Protein AF-D0N2N5-F1 (afdb_monomer)

Structure (mmCIF, N/CA/C/O backbone):
data_AF-D0N2N5-F1
#
_entry.id   AF-D0N2N5-F1
#
loop_
_atom_site.group_PDB
_atom_site.id
_atom_site.type_symbol
_atom_site.label_atom_id
_atom_site.label_alt_id
_atom_site.label_comp_id
_atom_site.label_asym_id
_atom_site.label_entity_id
_atom_site.label_se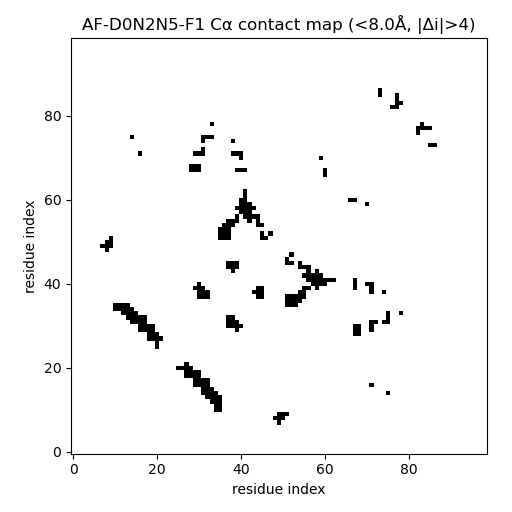q_id
_atom_site.pdbx_PDB_ins_code
_atom_site.Cartn_x
_atom_site.Cartn_y
_atom_site.Cartn_z
_atom_site.occupancy
_atom_site.B_iso_or_equiv
_atom_site.auth_seq_id
_atom_site.auth_comp_id
_atom_site.auth_asym_id
_atom_site.auth_atom_id
_atom_site.pdbx_PDB_model_num
ATOM 1 N N . MET A 1 1 ? 5.624 -21.007 -4.505 1.00 43.50 1 MET A N 1
ATOM 2 C CA . MET A 1 1 ? 4.453 -20.125 -4.300 1.00 43.50 1 MET A CA 1
ATOM 3 C C . MET A 1 1 ? 3.980 -19.645 -5.660 1.00 43.50 1 MET A C 1
ATOM 5 O O . MET A 1 1 ? 4.765 -19.019 -6.356 1.00 43.50 1 MET A O 1
ATOM 9 N N . SER A 1 2 ? 2.750 -19.956 -6.067 1.00 46.22 2 SER A N 1
ATOM 10 C CA . SER A 1 2 ? 2.139 -19.327 -7.243 1.00 46.22 2 SER A CA 1
ATOM 11 C C . SER A 1 2 ? 1.672 -17.920 -6.866 1.00 46.22 2 SER A C 1
ATOM 13 O O . SER A 1 2 ? 0.916 -17.756 -5.908 1.00 46.22 2 SER A O 1
ATOM 15 N N . LEU A 1 3 ? 2.129 -16.899 -7.591 1.00 59.94 3 LEU A N 1
ATOM 16 C CA . LEU A 1 3 ? 1.597 -15.543 -7.460 1.00 59.94 3 LEU A CA 1
ATOM 17 C C . LEU A 1 3 ? 0.142 -15.538 -7.948 1.00 59.94 3 LEU A C 1
ATOM 19 O O . LEU A 1 3 ? -0.132 -15.859 -9.103 1.00 59.94 3 LEU A O 1
ATOM 23 N N . ASN A 1 4 ? -0.796 -15.185 -7.069 1.00 70.50 4 ASN A N 1
ATOM 24 C CA . ASN A 1 4 ? -2.202 -15.050 -7.438 1.00 70.50 4 ASN A CA 1
ATOM 25 C C . ASN A 1 4 ? -2.400 -13.746 -8.219 1.00 70.50 4 ASN A C 1
ATOM 27 O O . ASN A 1 4 ? -2.382 -12.657 -7.645 1.00 70.50 4 ASN A O 1
ATOM 31 N N . ILE A 1 5 ? -2.589 -13.854 -9.534 1.00 74.81 5 ILE A N 1
ATOM 32 C CA . ILE A 1 5 ? -2.870 -12.707 -10.403 1.00 74.81 5 ILE A CA 1
ATOM 33 C C . ILE A 1 5 ? -4.287 -12.195 -10.117 1.00 74.81 5 ILE A C 1
ATOM 35 O O . ILE A 1 5 ? -5.252 -12.961 -10.099 1.00 74.81 5 ILE A O 1
ATOM 39 N N . ILE A 1 6 ? -4.427 -10.882 -9.930 1.00 72.19 6 ILE A N 1
ATOM 40 C CA . ILE A 1 6 ? -5.733 -10.239 -9.755 1.00 72.19 6 ILE A CA 1
ATOM 41 C C . ILE A 1 6 ? -6.452 -10.203 -11.110 1.00 72.19 6 ILE A C 1
ATOM 43 O O . ILE A 1 6 ? -6.124 -9.398 -11.978 1.00 72.19 6 ILE A O 1
ATOM 47 N N . THR A 1 7 ? -7.453 -11.066 -11.284 1.00 76.31 7 THR A N 1
ATOM 48 C CA . THR A 1 7 ? -8.277 -11.158 -12.508 1.00 76.31 7 THR A CA 1
ATOM 49 C C . THR A 1 7 ? -9.673 -10.552 -12.351 1.00 76.31 7 THR A C 1
ATOM 51 O O . THR A 1 7 ? -10.398 -10.387 -13.329 1.00 76.31 7 THR A O 1
ATOM 54 N N . LYS A 1 8 ? -10.062 -10.203 -11.120 1.00 80.06 8 LYS A N 1
ATOM 55 C CA . LYS A 1 8 ? -11.349 -9.593 -10.759 1.00 80.06 8 LYS A CA 1
ATOM 56 C C . LYS A 1 8 ? -11.122 -8.486 -9.722 1.00 80.06 8 LYS A C 1
ATOM 58 O O . LYS A 1 8 ? -10.086 -8.505 -9.056 1.00 80.06 8 LYS A O 1
ATOM 63 N N . PRO A 1 9 ? -12.054 -7.529 -9.558 1.00 81.06 9 PRO A N 1
ATOM 64 C CA . PRO A 1 9 ? -11.968 -6.533 -8.493 1.00 81.06 9 PRO A CA 1
ATOM 65 C C . PRO A 1 9 ? -11.761 -7.178 -7.119 1.00 81.06 9 PRO A C 1
ATOM 67 O O . PRO A 1 9 ? -12.353 -8.219 -6.821 1.00 81.06 9 PRO A O 1
ATOM 70 N N . LEU A 1 10 ? -10.934 -6.553 -6.280 1.00 82.12 10 LEU A N 1
ATOM 71 C CA . LEU A 1 10 ? -10.704 -7.032 -4.919 1.00 82.12 10 LEU A CA 1
ATOM 72 C C . LEU A 1 10 ? -11.964 -6.846 -4.067 1.00 82.12 10 LEU A C 1
ATOM 74 O O . LEU A 1 10 ? -12.737 -5.903 -4.257 1.00 82.12 10 LEU A O 1
ATOM 78 N N . SER A 1 11 ? -12.156 -7.735 -3.090 1.00 86.06 11 SER A N 1
ATOM 79 C CA . SER A 1 11 ? -13.197 -7.538 -2.082 1.00 86.06 11 SER A CA 1
ATOM 80 C C . SER A 1 11 ? -12.959 -6.222 -1.3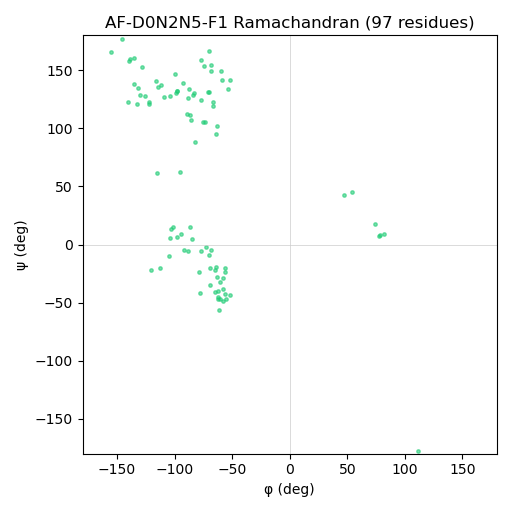39 1.00 86.06 11 SER A C 1
ATOM 82 O O . SER A 1 11 ? -11.832 -5.854 -1.008 1.00 86.06 11 SER A O 1
ATOM 84 N N . LYS A 1 12 ? -14.054 -5.522 -1.027 1.00 85.75 12 LYS A N 1
ATOM 85 C CA . LYS A 1 12 ? -14.016 -4.288 -0.229 1.00 85.75 12 LYS A CA 1
ATOM 86 C C . LYS A 1 12 ? -13.669 -4.532 1.241 1.00 85.75 12 LYS A C 1
ATOM 88 O O . LYS A 1 12 ? -13.494 -3.564 1.965 1.00 85.75 12 LYS A O 1
ATOM 93 N N . LYS A 1 13 ? -13.622 -5.785 1.699 1.00 90.12 13 LYS A N 1
ATOM 94 C CA . LYS A 1 13 ? -13.255 -6.172 3.069 1.00 90.12 13 LYS A CA 1
ATOM 95 C C . LYS A 1 13 ? -11.976 -7.002 3.055 1.00 90.12 13 LYS A C 1
ATOM 97 O O . LYS A 1 13 ? -11.848 -7.880 2.204 1.00 90.12 13 LYS A O 1
ATOM 102 N N . GLY A 1 14 ? -11.104 -6.764 4.032 1.00 91.88 14 GLY A N 1
ATOM 103 C CA . GLY A 1 14 ? -9.859 -7.504 4.236 1.00 91.88 14 GLY A CA 1
ATOM 104 C C . GLY A 1 14 ? -8.600 -6.681 3.964 1.00 91.88 14 GLY A C 1
ATOM 105 O O . GLY A 1 14 ? -8.675 -5.488 3.658 1.00 91.88 14 GLY A O 1
ATOM 106 N N . SER A 1 15 ? -7.456 -7.353 4.093 1.00 94.00 15 SER A N 1
ATOM 107 C CA . SER A 1 15 ? -6.116 -6.804 3.879 1.00 94.00 15 SER A CA 1
ATOM 108 C C . SER A 1 15 ? -5.456 -7.476 2.680 1.00 94.00 15 SER A C 1
ATOM 110 O O . SER A 1 15 ? -5.488 -8.701 2.575 1.00 94.00 15 SER A O 1
ATOM 112 N N . TYR A 1 16 ? -4.818 -6.692 1.816 1.00 92.25 16 TYR A N 1
ATOM 113 C CA . TYR A 1 16 ? -4.095 -7.191 0.648 1.00 92.25 16 TYR A CA 1
ATOM 114 C C . TYR A 1 16 ? -2.746 -6.493 0.528 1.00 92.25 16 TYR A C 1
ATOM 116 O O . TYR A 1 16 ? -2.666 -5.275 0.680 1.00 92.25 16 TYR A O 1
ATOM 124 N N . LEU A 1 17 ? -1.711 -7.264 0.201 1.00 93.19 17 LEU A N 1
ATOM 125 C CA . LEU A 1 17 ? -0.472 -6.748 -0.371 1.00 93.19 17 LEU A CA 1
ATOM 126 C C . LEU A 1 17 ? -0.533 -6.962 -1.878 1.00 93.19 17 LEU A C 1
ATOM 128 O O . LEU A 1 17 ? -0.859 -8.058 -2.340 1.00 93.19 17 LEU A O 1
ATOM 132 N N . ILE A 1 18 ? -0.247 -5.911 -2.633 1.00 91.31 18 ILE A N 1
ATOM 133 C CA . ILE A 1 18 ? -0.306 -5.919 -4.089 1.00 91.31 18 ILE A CA 1
ATOM 134 C C . ILE A 1 18 ? 1.066 -5.527 -4.609 1.00 91.31 18 ILE A C 1
ATOM 136 O O . ILE A 1 18 ? 1.567 -4.438 -4.339 1.00 91.31 18 ILE A O 1
ATOM 140 N N . LEU A 1 19 ? 1.648 -6.425 -5.391 1.00 91.06 19 LEU A N 1
ATOM 141 C CA . LEU A 1 19 ? 2.859 -6.161 -6.142 1.00 91.06 19 LEU A CA 1
ATOM 142 C C . LEU A 1 19 ? 2.487 -5.589 -7.509 1.00 91.06 19 LEU A C 1
ATOM 144 O O . LEU A 1 19 ? 1.908 -6.284 -8.348 1.00 91.06 19 LEU A O 1
ATOM 148 N N . LEU A 1 20 ? 2.822 -4.325 -7.736 1.00 89.06 20 LEU A N 1
ATOM 149 C CA . LEU A 1 20 ? 2.737 -3.686 -9.041 1.00 89.06 20 LEU A CA 1
ATOM 150 C C . LEU A 1 20 ? 4.036 -3.965 -9.792 1.00 89.06 20 LEU A C 1
ATOM 152 O O . LEU A 1 20 ? 5.102 -3.489 -9.414 1.00 89.06 20 LEU A O 1
ATOM 156 N N . ARG A 1 21 ? 3.955 -4.776 -10.843 1.00 87.19 21 ARG A N 1
ATOM 157 C CA . ARG A 1 21 ? 5.121 -5.214 -11.608 1.00 87.19 21 ARG A CA 1
ATOM 158 C C . ARG A 1 21 ? 4.788 -5.231 -13.099 1.00 87.19 21 ARG A C 1
ATOM 160 O O . ARG A 1 21 ? 3.830 -5.909 -13.481 1.00 87.19 21 ARG A O 1
ATOM 167 N N . PRO A 1 22 ? 5.532 -4.492 -13.939 1.00 81.00 22 PRO A N 1
ATOM 168 C CA . PRO A 1 22 ? 5.431 -4.626 -15.385 1.00 81.00 22 PRO A CA 1
ATOM 169 C C . PRO A 1 22 ? 5.774 -6.055 -15.831 1.00 81.00 22 PRO A C 1
ATOM 171 O O . PRO A 1 22 ? 6.599 -6.710 -15.188 1.00 81.00 22 PRO A O 1
ATOM 174 N N . PRO A 1 23 ? 5.182 -6.556 -16.929 1.00 77.88 23 PRO A N 1
ATOM 175 C CA . PRO A 1 23 ? 5.605 -7.825 -17.506 1.00 77.88 23 PRO A CA 1
ATOM 176 C C . PRO A 1 23 ? 7.117 -7.795 -17.780 1.00 77.88 23 PRO A C 1
ATOM 178 O O . PRO A 1 23 ? 7.610 -6.826 -18.352 1.00 77.88 23 PRO A O 1
ATOM 181 N N . ASN A 1 24 ? 7.828 -8.856 -17.392 1.00 80.88 24 ASN A N 1
ATOM 182 C CA . ASN A 1 24 ? 9.266 -9.064 -17.637 1.00 80.88 24 ASN A CA 1
ATOM 183 C C . ASN A 1 24 ? 10.253 -8.230 -16.792 1.00 80.88 24 ASN A C 1
ATOM 185 O O . ASN A 1 24 ? 11.421 -8.143 -17.160 1.00 80.88 24 ASN A O 1
ATOM 189 N N . LEU A 1 25 ? 9.831 -7.651 -15.663 1.00 79.62 25 LEU A N 1
ATOM 190 C CA . LEU A 1 25 ? 10.753 -7.071 -14.674 1.00 79.62 25 LEU A CA 1
ATOM 191 C C . LEU A 1 25 ? 10.750 -7.875 -13.372 1.00 79.62 25 LEU A C 1
ATOM 193 O O . LEU A 1 25 ? 9.689 -8.236 -12.863 1.00 79.62 25 LEU A O 1
ATOM 197 N N . ASP A 1 26 ? 11.928 -8.105 -12.794 1.00 79.25 26 ASP A N 1
ATOM 198 C CA . ASP A 1 26 ? 12.061 -8.774 -11.490 1.00 79.25 26 ASP A CA 1
ATOM 199 C C . ASP A 1 26 ? 11.768 -7.840 -10.312 1.00 79.25 26 ASP A C 1
ATOM 201 O O . ASP A 1 26 ? 11.351 -8.283 -9.238 1.00 79.25 26 ASP A O 1
ATOM 205 N N . VAL A 1 27 ? 11.922 -6.535 -10.534 1.00 82.38 27 VAL A N 1
ATOM 206 C CA . VAL A 1 27 ? 11.633 -5.484 -9.560 1.00 82.38 27 VAL A CA 1
ATOM 207 C C . VAL A 1 27 ? 10.199 -4.995 -9.746 1.00 82.38 27 VAL A C 1
ATOM 209 O O . VAL A 1 27 ? 9.702 -4.840 -10.862 1.00 82.38 27 VAL A O 1
ATOM 212 N N . GLY A 1 28 ? 9.512 -4.765 -8.632 1.00 88.75 28 GLY A N 1
ATOM 213 C CA . GLY A 1 28 ? 8.182 -4.173 -8.621 1.00 88.75 28 GLY A CA 1
ATOM 214 C C . GLY A 1 28 ? 7.983 -3.295 -7.396 1.00 88.75 28 GLY A C 1
ATOM 215 O O . GLY A 1 28 ? 8.847 -3.215 -6.527 1.00 88.75 28 GLY A O 1
ATOM 216 N N . HIS A 1 29 ? 6.823 -2.660 -7.333 1.00 92.19 29 HIS A N 1
ATOM 217 C CA . HIS A 1 29 ? 6.440 -1.745 -6.269 1.00 92.19 29 HIS A CA 1
ATOM 218 C C . HIS A 1 29 ? 5.363 -2.379 -5.392 1.00 92.19 29 HIS A C 1
ATOM 220 O O . HIS A 1 29 ? 4.342 -2.857 -5.895 1.00 92.19 29 HIS A O 1
ATOM 226 N N . TRP A 1 30 ? 5.594 -2.420 -4.083 1.00 93.94 30 TRP A N 1
ATOM 227 C CA . TRP A 1 30 ? 4.631 -2.967 -3.132 1.00 93.94 30 TRP A CA 1
ATOM 228 C C . TRP A 1 30 ? 3.646 -1.898 -2.681 1.00 93.94 30 TRP A C 1
ATOM 230 O O . TRP A 1 30 ? 4.031 -0.793 -2.307 1.00 93.94 30 TRP A O 1
ATOM 240 N N . THR A 1 31 ? 2.369 -2.266 -2.677 1.00 94.62 31 THR A N 1
ATOM 241 C CA . THR A 1 31 ? 1.247 -1.416 -2.266 1.00 94.62 31 THR A CA 1
ATOM 242 C C . THR A 1 31 ? 0.310 -2.221 -1.370 1.00 94.62 31 THR A C 1
ATOM 244 O O . THR A 1 31 ? 0.362 -3.458 -1.349 1.00 94.62 31 THR A O 1
ATOM 247 N N . ALA A 1 32 ? -0.534 -1.547 -0.593 1.00 95.12 32 ALA A N 1
ATOM 248 C CA . ALA A 1 32 ? -1.431 -2.208 0.349 1.00 95.12 32 ALA A CA 1
ATOM 249 C C . ALA A 1 32 ? -2.879 -1.759 0.182 1.00 95.12 32 ALA A C 1
ATOM 251 O O . ALA A 1 32 ? -3.167 -0.638 -0.233 1.00 95.12 32 ALA A O 1
ATOM 252 N N . VAL A 1 33 ? -3.807 -2.640 0.550 1.00 94.31 33 VAL A N 1
ATOM 253 C CA . VAL A 1 33 ? -5.233 -2.325 0.645 1.00 94.31 33 VAL A CA 1
ATOM 254 C C . VAL A 1 33 ? -5.770 -2.821 1.973 1.00 94.31 33 VAL A C 1
ATOM 256 O O . VAL A 1 33 ? -5.517 -3.962 2.348 1.00 94.31 33 VAL A O 1
ATOM 259 N N . TYR A 1 34 ? -6.557 -1.990 2.649 1.00 94.62 34 TYR A N 1
ATOM 260 C CA . TYR A 1 34 ? -7.329 -2.378 3.825 1.00 94.62 34 TYR A CA 1
ATOM 261 C C . TYR A 1 34 ? -8.758 -1.873 3.703 1.00 94.62 34 TYR A C 1
ATOM 263 O O . TYR A 1 34 ? -8.989 -0.671 3.580 1.00 94.62 34 TYR A O 1
ATOM 271 N N . ASN A 1 35 ? -9.726 -2.787 3.731 1.00 93.62 35 ASN A N 1
ATOM 272 C CA . ASN A 1 35 ? -11.155 -2.471 3.668 1.00 93.62 35 ASN A CA 1
ATOM 273 C C . ASN A 1 35 ? -11.527 -1.459 2.555 1.00 93.62 35 ASN A C 1
ATOM 275 O O . ASN A 1 35 ? -12.308 -0.527 2.759 1.00 93.62 35 ASN A O 1
ATOM 279 N N . GLY A 1 36 ? -10.937 -1.636 1.365 1.00 90.62 36 GLY A N 1
ATOM 280 C CA . GLY A 1 36 ? -11.190 -0.796 0.190 1.00 90.62 36 GLY A CA 1
ATOM 281 C C . GLY A 1 36 ? -10.493 0.571 0.193 1.00 90.62 36 GLY A C 1
ATOM 282 O O . GLY A 1 36 ? -10.772 1.387 -0.687 1.00 90.62 36 GLY A O 1
ATOM 283 N N . GLU A 1 37 ? -9.606 0.832 1.152 1.00 93.00 37 GLU A N 1
ATOM 284 C CA . GLU A 1 37 ? -8.667 1.955 1.141 1.00 93.00 37 GLU A CA 1
ATOM 285 C C . GLU A 1 37 ? -7.305 1.468 0.642 1.00 93.00 37 GLU A C 1
ATOM 287 O O . GLU A 1 37 ? -6.830 0.427 1.088 1.00 93.00 37 GLU A O 1
ATOM 292 N N . TYR A 1 38 ? -6.706 2.198 -0.292 1.00 95.12 38 TYR A N 1
ATOM 293 C CA . TYR A 1 38 ? -5.407 1.903 -0.883 1.00 95.12 38 TYR A CA 1
ATOM 294 C C . TYR A 1 38 ? -4.306 2.749 -0.256 1.00 95.12 38 TYR A C 1
ATOM 296 O O . TYR A 1 38 ? -4.516 3.913 0.101 1.00 95.12 38 TYR A O 1
ATOM 304 N N . PHE A 1 39 ? -3.126 2.156 -0.174 1.00 95.12 39 PHE A N 1
ATOM 305 C CA . PHE A 1 39 ? -1.917 2.791 0.294 1.00 95.12 39 PHE A CA 1
ATOM 306 C C . PHE A 1 39 ? -0.778 2.551 -0.684 1.00 95.12 39 PHE A C 1
ATOM 308 O O . PHE A 1 39 ? -0.457 1.411 -1.029 1.00 95.12 39 PHE A O 1
ATOM 315 N N . ASP A 1 40 ? -0.145 3.658 -1.041 1.00 94.75 40 ASP A N 1
ATOM 316 C CA . ASP A 1 40 ? 1.116 3.716 -1.746 1.00 94.75 40 ASP A CA 1
ATOM 317 C C . ASP A 1 40 ? 2.059 4.596 -0.925 1.00 94.75 40 ASP A C 1
ATOM 319 O O . ASP A 1 40 ? 1.706 5.718 -0.551 1.00 94.75 40 ASP A O 1
ATOM 323 N N . SER A 1 41 ? 3.252 4.093 -0.619 1.00 93.00 41 SER A N 1
ATOM 324 C CA . SER A 1 41 ? 4.262 4.838 0.135 1.00 93.00 41 SER A CA 1
ATOM 325 C C . SER A 1 41 ? 4.755 6.086 -0.606 1.00 93.00 41 SER A C 1
ATOM 327 O O . SER A 1 41 ? 5.284 6.997 0.034 1.00 93.00 41 SER A O 1
ATOM 329 N N . MET A 1 42 ? 4.561 6.162 -1.924 1.00 93.12 42 MET A N 1
ATOM 330 C CA . MET A 1 42 ? 4.861 7.335 -2.749 1.00 93.12 42 MET A CA 1
ATOM 331 C C . MET A 1 42 ? 3.687 8.329 -2.825 1.00 93.12 42 MET A C 1
ATOM 333 O O . MET A 1 42 ? 3.853 9.417 -3.362 1.00 93.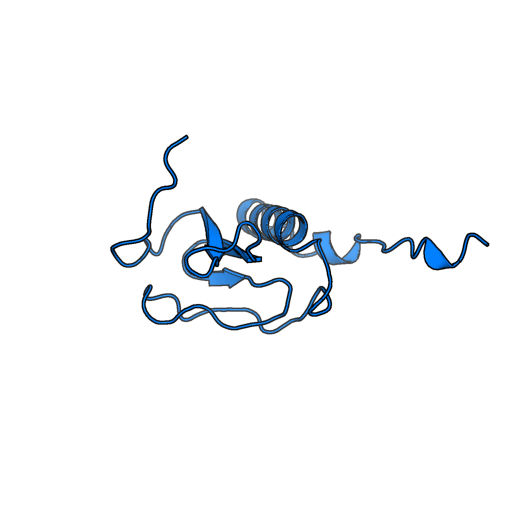12 42 MET A O 1
ATOM 337 N N . GLY A 1 43 ? 2.518 8.003 -2.258 1.00 92.00 43 GLY A N 1
ATOM 338 C CA . GLY A 1 43 ? 1.319 8.851 -2.315 1.00 92.00 43 GLY A CA 1
ATOM 339 C C . GLY A 1 43 ? 0.515 8.725 -3.617 1.00 92.00 43 GLY A C 1
ATOM 340 O O . GLY A 1 43 ? -0.425 9.490 -3.839 1.00 92.00 43 GLY A O 1
ATOM 341 N N . GLU A 1 44 ? 0.854 7.755 -4.465 1.00 92.81 44 GLU A N 1
ATOM 342 C CA . GLU A 1 44 ? 0.183 7.515 -5.741 1.00 92.81 44 GLU A CA 1
ATOM 343 C C . GLU A 1 44 ? -1.197 6.856 -5.580 1.00 92.81 44 GLU A C 1
ATOM 345 O O . GLU A 1 44 ? -1.507 6.169 -4.602 1.00 92.81 44 GLU A O 1
ATOM 350 N N . GLY A 1 45 ? -2.066 7.089 -6.564 1.00 91.62 45 GLY A N 1
ATOM 351 C CA . GLY A 1 45 ? -3.421 6.539 -6.580 1.00 91.62 45 GLY A CA 1
ATOM 352 C C . GLY A 1 45 ? -3.481 5.054 -6.976 1.00 91.62 45 GLY A C 1
ATOM 353 O O . GLY A 1 45 ? -2.594 4.549 -7.662 1.00 91.62 45 GLY A O 1
ATOM 354 N N . PRO A 1 46 ? -4.562 4.333 -6.618 1.00 90.19 46 PRO A N 1
ATOM 355 C CA . PRO A 1 46 ? -4.726 2.934 -6.995 1.00 90.19 46 PRO A CA 1
ATOM 356 C C . PRO A 1 46 ? -4.957 2.763 -8.502 1.00 90.19 46 PRO A C 1
ATOM 358 O O . PRO A 1 46 ? -5.597 3.612 -9.138 1.00 90.19 46 PRO A O 1
ATOM 361 N N . PRO A 1 47 ? -4.620 1.590 -9.070 1.00 83.12 47 PRO A N 1
ATOM 362 C CA . PRO A 1 47 ? -5.111 1.200 -10.385 1.00 83.12 47 PRO A CA 1
ATOM 363 C C . PRO A 1 47 ? -6.642 1.055 -10.343 1.00 83.12 47 PRO A C 1
ATOM 365 O O . PRO A 1 47 ? -7.188 0.055 -9.867 1.00 83.12 47 PRO A O 1
ATOM 368 N N . ARG A 1 48 ? -7.360 2.060 -10.863 1.00 81.00 48 ARG A N 1
ATOM 369 C CA . ARG A 1 48 ? -8.833 2.171 -10.759 1.00 81.00 48 ARG A CA 1
ATOM 370 C C . ARG A 1 48 ? -9.595 0.957 -11.307 1.00 81.00 48 ARG A C 1
ATOM 372 O O . ARG A 1 48 ? -10.706 0.686 -10.854 1.00 81.00 48 ARG A O 1
ATOM 379 N N . LYS A 1 49 ? -8.985 0.193 -12.223 1.00 79.62 49 LYS A N 1
ATOM 380 C CA . LYS A 1 49 ? -9.539 -1.051 -12.789 1.00 79.62 49 LYS A CA 1
ATOM 381 C C . LYS A 1 49 ? -9.900 -2.118 -11.745 1.00 79.62 49 LYS A C 1
ATOM 383 O O . LYS A 1 49 ? -10.722 -2.978 -12.035 1.00 79.62 49 LYS A O 1
ATOM 388 N N . TYR A 1 50 ? -9.347 -2.050 -10.531 1.00 76.12 50 TYR A N 1
ATOM 389 C CA . TYR A 1 50 ? -9.646 -3.004 -9.454 1.00 76.12 50 TYR A CA 1
ATOM 390 C C . TYR A 1 50 ? -10.747 -2.539 -8.489 1.00 76.12 50 TYR A C 1
ATOM 392 O O . TYR A 1 50 ? -10.977 -3.179 -7.465 1.00 76.12 50 TYR A O 1
ATOM 400 N N . GLY A 1 51 ? -11.441 -1.439 -8.802 1.00 80.12 51 GLY A N 1
ATOM 401 C CA . GLY A 1 51 ? -12.588 -0.958 -8.026 1.00 80.12 51 GLY A CA 1
ATOM 402 C C . GLY A 1 51 ? -12.231 -0.218 -6.732 1.00 80.12 51 GLY A C 1
ATOM 403 O O . GLY A 1 51 ? -13.131 0.118 -5.960 1.00 80.12 51 GLY A O 1
ATOM 404 N N . ILE A 1 52 ? -10.948 0.072 -6.499 1.00 84.38 52 ILE A N 1
ATOM 405 C CA . ILE A 1 52 ? -10.479 0.827 -5.334 1.00 84.38 52 ILE A CA 1
ATOM 406 C C . ILE A 1 52 ? -10.501 2.323 -5.661 1.00 84.38 52 ILE A C 1
ATOM 408 O O . ILE A 1 52 ? -9.944 2.748 -6.672 1.00 84.38 52 ILE A O 1
ATOM 412 N N . LYS A 1 53 ? -11.170 3.122 -4.822 1.00 82.56 53 LYS A N 1
ATOM 413 C CA . LYS A 1 53 ? -11.364 4.568 -5.056 1.00 82.56 53 LYS A CA 1
ATOM 414 C C . LYS A 1 53 ? -10.787 5.461 -3.962 1.00 82.56 53 LYS A C 1
ATOM 416 O O . LYS A 1 53 ? -10.561 6.639 -4.206 1.00 82.56 53 LYS A O 1
ATOM 421 N N . ARG A 1 54 ? -10.592 4.925 -2.756 1.00 90.12 54 ARG A N 1
ATOM 422 C CA . ARG A 1 54 ? -10.098 5.677 -1.599 1.00 90.12 54 ARG A CA 1
ATOM 423 C C . ARG A 1 54 ? -8.607 5.434 -1.453 1.00 90.12 54 ARG A C 1
ATOM 425 O O . ARG A 1 54 ? -8.195 4.280 -1.471 1.00 90.12 54 ARG A O 1
ATOM 432 N N . TYR A 1 55 ? -7.834 6.495 -1.281 1.00 93.44 55 TYR A N 1
ATOM 433 C CA . TYR A 1 55 ? -6.412 6.414 -0.970 1.00 93.44 55 TYR A CA 1
ATOM 434 C C . TYR A 1 55 ? -5.953 7.677 -0.246 1.00 93.44 55 TYR A C 1
ATOM 436 O O . TYR A 1 55 ? -6.678 8.674 -0.207 1.00 93.44 55 TYR A O 1
ATOM 444 N N . ASN A 1 56 ? -4.765 7.609 0.343 1.00 83.75 56 ASN A N 1
ATOM 445 C CA . ASN A 1 56 ? -4.086 8.744 0.949 1.00 83.75 56 ASN A CA 1
ATOM 446 C C . ASN A 1 56 ? -2.959 9.205 0.016 1.00 83.75 56 ASN A C 1
ATOM 448 O O . ASN A 1 56 ? -2.120 8.391 -0.351 1.00 83.75 56 ASN A O 1
ATOM 452 N N . SER A 1 57 ? -2.923 10.494 -0.325 1.00 89.69 57 SER A N 1
ATOM 453 C CA . SER A 1 57 ? -1.888 11.081 -1.186 1.00 89.69 57 SER A CA 1
ATOM 454 C C . SER A 1 57 ? -0.619 11.495 -0.436 1.00 89.69 57 SER A C 1
ATOM 456 O O . SER A 1 57 ? 0.270 12.118 -1.011 1.00 89.69 57 SER A O 1
ATOM 458 N N . LYS A 1 58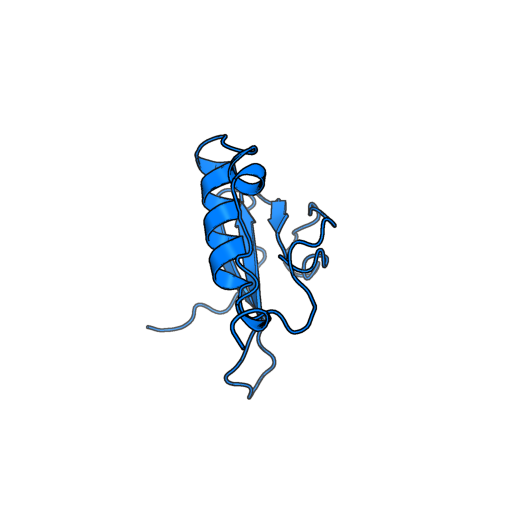 ? -0.525 11.214 0.870 1.00 88.94 58 LYS A N 1
ATOM 459 C CA . LYS A 1 58 ? 0.680 11.499 1.646 1.00 88.94 58 LYS A CA 1
ATOM 460 C C . LYS A 1 58 ? 1.833 10.614 1.177 1.00 88.94 58 LYS A C 1
ATOM 462 O O . LYS A 1 58 ? 1.768 9.394 1.285 1.00 88.94 58 LYS A O 1
ATOM 467 N N . GLN A 1 59 ? 2.914 11.263 0.770 1.00 88.69 59 GLN A N 1
ATOM 468 C CA . GLN A 1 59 ? 4.173 10.621 0.434 1.00 88.69 59 GLN A CA 1
ATOM 469 C C . GLN A 1 59 ? 5.002 10.353 1.700 1.00 88.69 59 GLN A C 1
ATOM 471 O O . GLN A 1 59 ? 5.184 11.236 2.542 1.00 88.69 59 GLN A O 1
ATOM 476 N N . TYR A 1 60 ? 5.482 9.119 1.843 1.00 86.81 60 TYR A N 1
ATOM 477 C CA . TYR A 1 60 ? 6.333 8.656 2.946 1.00 86.81 60 TYR A CA 1
ATOM 478 C C . TYR A 1 60 ? 7.752 8.304 2.491 1.00 86.81 60 TYR A C 1
ATOM 480 O O . TYR A 1 60 ? 8.659 8.285 3.317 1.00 86.81 60 TYR A O 1
ATOM 488 N N . GLN A 1 61 ? 7.949 8.047 1.197 1.00 85.94 61 GLN A N 1
ATOM 489 C CA . GLN A 1 61 ? 9.261 7.815 0.599 1.00 85.94 61 GLN A CA 1
ATOM 490 C C . GLN A 1 61 ? 9.386 8.498 -0.765 1.00 85.94 61 GLN A C 1
ATOM 492 O O . GLN A 1 61 ? 8.386 8.760 -1.437 1.00 85.94 61 GLN A O 1
ATOM 497 N N . GLY A 1 62 ? 10.624 8.748 -1.191 1.00 82.81 62 GLY A N 1
ATOM 498 C CA . GLY A 1 62 ? 10.926 9.193 -2.551 1.00 82.81 62 GLY A CA 1
ATOM 499 C C . GLY A 1 62 ? 10.712 8.093 -3.597 1.00 82.81 62 GLY A C 1
ATOM 500 O O . GLY A 1 62 ? 10.611 6.911 -3.268 1.00 82.81 62 GLY A O 1
ATOM 501 N N . THR A 1 63 ? 10.699 8.488 -4.869 1.00 76.69 63 THR A N 1
ATOM 502 C CA . THR A 1 63 ? 10.540 7.591 -6.029 1.00 76.69 63 TH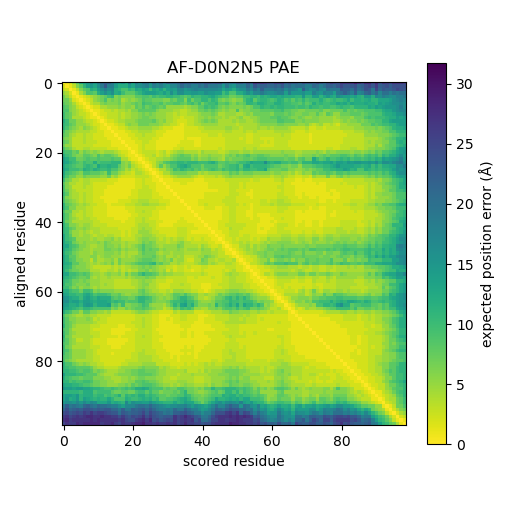R A CA 1
ATOM 503 C C . THR A 1 63 ? 11.616 6.504 -6.104 1.00 76.69 63 THR A C 1
ATOM 505 O O . THR A 1 63 ? 11.349 5.411 -6.585 1.00 76.69 63 THR A O 1
ATOM 508 N N . TYR A 1 64 ? 12.812 6.788 -5.584 1.00 75.88 64 TYR A N 1
ATOM 509 C CA . TYR A 1 64 ? 13.959 5.872 -5.553 1.00 75.88 64 TYR A CA 1
ATOM 510 C C . TYR A 1 64 ? 14.159 5.203 -4.183 1.00 75.88 64 TYR A C 1
ATOM 512 O O . TYR A 1 64 ? 15.238 4.707 -3.889 1.00 75.88 64 TYR A O 1
ATOM 520 N N . GLY A 1 65 ? 13.153 5.257 -3.303 1.00 75.38 65 GLY A N 1
ATOM 521 C CA . GLY A 1 65 ? 13.211 4.611 -1.994 1.00 75.38 65 GLY A CA 1
ATOM 522 C C . GLY A 1 65 ? 12.821 3.133 -2.060 1.00 75.38 65 GLY A C 1
ATOM 523 O O . GLY A 1 65 ? 11.722 2.798 -2.506 1.00 75.38 65 GLY A O 1
ATOM 524 N N . ASP A 1 66 ? 13.662 2.263 -1.506 1.00 83.00 66 ASP A N 1
ATOM 525 C CA . ASP A 1 66 ? 13.478 0.802 -1.536 1.00 83.00 66 ASP A CA 1
ATOM 526 C C . ASP A 1 66 ? 12.610 0.251 -0.381 1.00 83.00 66 ASP A C 1
ATOM 528 O O . ASP A 1 66 ? 12.557 -0.953 -0.125 1.00 83.00 66 ASP A O 1
ATOM 532 N N . TYR A 1 67 ? 11.880 1.121 0.325 1.00 87.38 67 TYR A N 1
ATOM 533 C CA . TYR A 1 67 ? 11.154 0.782 1.558 1.00 87.38 67 TYR A CA 1
ATOM 534 C C . TYR A 1 67 ? 9.634 0.608 1.376 1.00 87.38 67 TYR A C 1
ATOM 536 O O . TYR A 1 67 ? 8.897 0.532 2.367 1.00 87.38 67 TYR A O 1
ATOM 544 N N . CYS A 1 68 ? 9.137 0.497 0.136 1.00 91.44 68 CYS A N 1
ATOM 545 C CA . CYS A 1 68 ? 7.695 0.417 -0.153 1.00 91.44 68 CYS A CA 1
ATOM 546 C C . CYS A 1 68 ? 6.998 -0.739 0.587 1.00 91.44 68 CYS A C 1
ATOM 548 O O . CYS A 1 68 ? 5.929 -0.555 1.174 1.00 91.44 68 CYS A O 1
ATOM 550 N N . GLY A 1 69 ? 7.633 -1.915 0.633 1.00 92.44 69 GLY A N 1
ATOM 551 C CA . GLY A 1 69 ? 7.133 -3.097 1.343 1.00 92.44 69 GLY A CA 1
ATOM 552 C C . GLY A 1 69 ? 6.980 -2.876 2.856 1.00 92.44 69 GLY A C 1
ATOM 553 O O . GLY A 1 69 ? 5.871 -3.027 3.375 1.00 92.44 69 GLY A O 1
ATOM 554 N N . PRO A 1 70 ? 8.045 -2.478 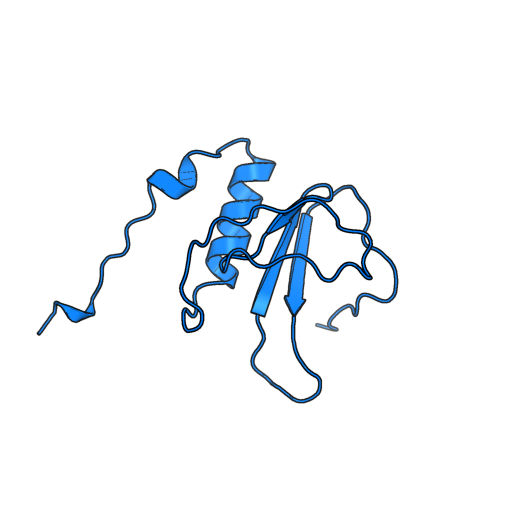3.579 1.00 92.19 70 PRO A N 1
ATOM 555 C CA . PRO A 1 70 ? 7.959 -2.117 4.995 1.00 92.19 70 PRO A CA 1
ATOM 556 C C . PRO A 1 70 ? 6.879 -1.076 5.315 1.00 92.19 70 PRO A C 1
ATOM 558 O O . PRO A 1 70 ? 6.113 -1.260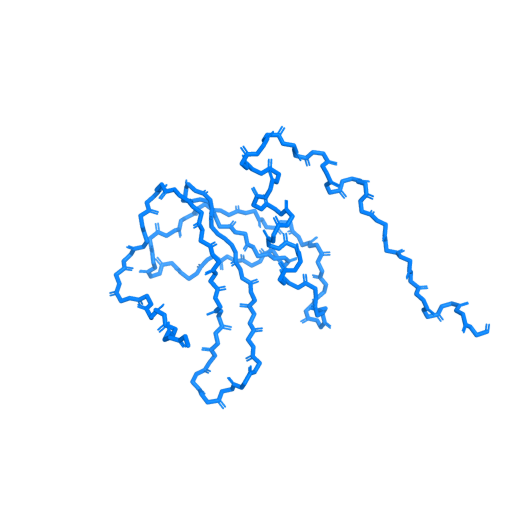 6.265 1.00 92.19 70 PRO A O 1
ATOM 561 N N . PHE A 1 71 ? 6.750 -0.020 4.502 1.00 93.06 71 PHE A N 1
ATOM 562 C CA . PHE A 1 71 ? 5.690 0.976 4.686 1.00 93.06 71 PHE A CA 1
ATOM 563 C C . PHE A 1 71 ? 4.288 0.370 4.542 1.00 93.06 71 PHE A C 1
ATOM 565 O O . PHE A 1 71 ? 3.403 0.696 5.335 1.00 93.06 71 PHE A O 1
ATOM 572 N N . CYS A 1 72 ? 4.087 -0.540 3.586 1.00 95.25 72 CYS A N 1
ATOM 573 C CA . CYS A 1 72 ? 2.822 -1.256 3.416 1.00 95.25 72 CYS A CA 1
ATOM 574 C C . CYS A 1 72 ? 2.456 -2.087 4.649 1.00 95.25 72 CYS A C 1
ATOM 576 O O . CYS A 1 72 ? 1.323 -2.013 5.129 1.00 95.25 72 CYS A O 1
ATOM 578 N N . LEU A 1 73 ? 3.413 -2.849 5.187 1.00 95.12 73 LEU A N 1
ATOM 579 C CA . LEU A 1 73 ? 3.200 -3.660 6.388 1.00 95.12 73 LEU A CA 1
ATOM 580 C C . LEU A 1 73 ? 2.858 -2.790 7.600 1.00 95.12 73 LEU A C 1
ATOM 582 O O . LEU A 1 73 ? 1.901 -3.078 8.322 1.00 95.12 73 LEU A O 1
ATOM 586 N N . LEU A 1 74 ? 3.590 -1.691 7.790 1.00 94.12 74 L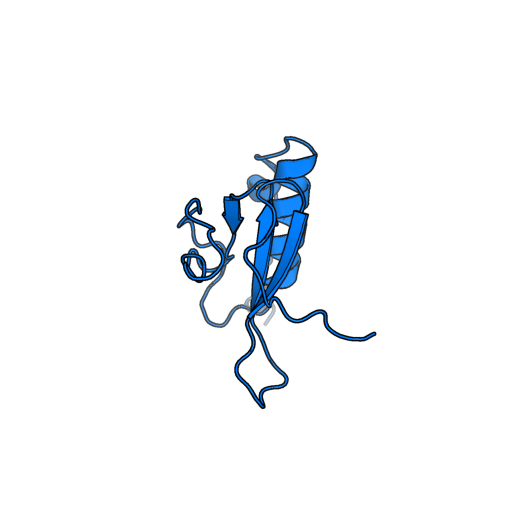EU A N 1
ATOM 587 C CA . LEU A 1 74 ? 3.335 -0.766 8.888 1.00 94.12 74 LEU A CA 1
ATOM 588 C C . LEU A 1 74 ? 1.970 -0.080 8.758 1.00 94.12 74 LEU A C 1
ATOM 590 O O . LEU A 1 74 ? 1.249 0.072 9.747 1.00 94.12 74 LEU A O 1
ATOM 594 N N . TRP A 1 75 ? 1.592 0.312 7.540 1.00 94.75 75 TRP A N 1
ATOM 595 C CA . TRP A 1 75 ? 0.286 0.901 7.271 1.00 94.75 75 TRP A CA 1
ATOM 596 C C . TRP A 1 75 ? -0.848 -0.079 7.576 1.00 94.75 75 TRP A C 1
ATOM 598 O O . TRP A 1 75 ? -1.786 0.288 8.290 1.00 94.75 75 TRP A O 1
ATOM 608 N N . LEU A 1 76 ? -0.740 -1.329 7.116 1.00 95.94 76 LEU A N 1
ATOM 609 C CA . LEU A 1 76 ? -1.713 -2.382 7.415 1.00 95.94 76 LEU A CA 1
ATOM 610 C C . LEU A 1 76 ? -1.849 -2.600 8.921 1.00 95.94 76 LEU A C 1
ATOM 612 O O . LEU A 1 76 ? -2.966 -2.542 9.436 1.00 95.94 76 LEU A O 1
ATOM 616 N N . TYR A 1 77 ? -0.728 -2.733 9.634 1.00 95.75 77 TYR A N 1
ATOM 617 C CA . TYR A 1 77 ? -0.727 -2.849 11.091 1.00 95.75 77 TYR A CA 1
ATOM 618 C C . TYR A 1 77 ? -1.450 -1.662 11.747 1.00 95.75 77 TYR A C 1
ATOM 620 O O . TYR A 1 77 ? -2.337 -1.846 12.583 1.00 95.75 77 TYR A O 1
ATOM 628 N N . SER A 1 78 ? -1.143 -0.432 11.319 1.00 95.06 78 SER A N 1
ATOM 629 C CA . SER A 1 78 ? -1.778 0.777 11.856 1.00 95.06 78 SER A CA 1
ATOM 630 C C . SER A 1 78 ? -3.301 0.765 11.689 1.00 95.06 78 SER A C 1
ATOM 632 O O . SER A 1 78 ? -4.023 1.182 12.594 1.00 95.06 78 SER A O 1
ATOM 634 N N . LYS A 1 79 ? -3.800 0.251 10.560 1.00 94.62 79 LYS A N 1
ATOM 635 C CA . LYS A 1 79 ? -5.231 0.187 10.251 1.00 94.62 79 LYS A CA 1
ATOM 636 C C . LYS A 1 79 ? -5.931 -0.958 10.980 1.00 94.62 79 LYS A C 1
ATOM 638 O O . LYS A 1 79 ? -7.027 -0.761 11.498 1.00 94.62 79 LYS A O 1
ATOM 643 N N . GLN A 1 80 ? -5.299 -2.127 11.041 1.00 95.31 80 GLN A N 1
ATOM 644 C CA . GLN A 1 80 ? -5.845 -3.322 11.690 1.00 95.31 80 GLN A CA 1
ATOM 645 C C . GLN A 1 80 ? -5.921 -3.171 13.213 1.00 95.31 80 GLN A C 1
ATOM 647 O O . GLN A 1 80 ? -6.872 -3.648 13.825 1.00 95.31 80 GLN A O 1
ATOM 652 N N . HIS A 1 81 ? -4.958 -2.469 13.815 1.00 95.88 81 HIS A N 1
ATOM 653 C CA . HIS A 1 81 ? -4.863 -2.292 15.268 1.00 95.88 81 HIS A CA 1
ATOM 654 C C . HIS A 1 81 ? -5.304 -0.904 15.755 1.00 95.88 81 HIS A C 1
ATOM 656 O O . HIS A 1 81 ? -5.164 -0.602 16.938 1.00 95.88 81 HIS A O 1
ATOM 662 N N . ASN A 1 82 ? -5.821 -0.051 14.863 1.00 94.44 82 ASN A N 1
ATOM 663 C CA . ASN A 1 82 ? -6.213 1.328 15.169 1.00 94.44 82 ASN A CA 1
ATOM 664 C C . ASN A 1 82 ? -5.076 2.154 15.821 1.00 94.44 82 ASN A C 1
ATOM 666 O O . ASN A 1 82 ? -5.272 2.864 16.805 1.00 94.44 82 ASN A O 1
ATOM 670 N N . GLN A 1 83 ? -3.866 2.052 15.261 1.00 93.94 83 GLN A N 1
ATOM 671 C CA . GLN A 1 83 ? -2.637 2.713 15.723 1.00 93.94 83 GLN A CA 1
ATOM 672 C C . GLN A 1 83 ? -2.101 3.732 14.691 1.00 93.94 83 GLN A C 1
ATOM 674 O O . GLN A 1 83 ? -0.972 3.595 14.211 1.00 93.94 83 GLN A O 1
ATOM 679 N N . PRO A 1 84 ? -2.851 4.794 14.333 1.00 86.00 84 PRO A N 1
ATOM 680 C CA . PRO A 1 84 ? -2.455 5.733 13.272 1.00 86.00 84 PRO A CA 1
ATOM 681 C C . PRO A 1 84 ? -1.182 6.533 13.597 1.00 86.00 84 PRO A C 1
ATOM 683 O O . PRO A 1 84 ? -0.494 7.022 12.702 1.00 86.00 84 PRO A O 1
ATOM 686 N N . ASN A 1 85 ? -0.841 6.664 14.882 1.00 88.50 85 ASN A N 1
ATOM 687 C CA . ASN A 1 85 ? 0.330 7.415 15.335 1.00 88.50 85 ASN A CA 1
ATOM 688 C C . ASN A 1 85 ? 1.655 6.661 15.150 1.00 88.50 85 ASN A C 1
ATOM 690 O O . ASN A 1 85 ? 2.705 7.251 15.401 1.00 88.50 85 ASN A O 1
ATOM 694 N N . ILE A 1 86 ? 1.641 5.395 14.717 1.00 88.19 86 ILE A N 1
ATOM 695 C CA . ILE A 1 86 ? 2.864 4.589 14.610 1.00 88.19 86 ILE A CA 1
ATOM 696 C C . ILE A 1 86 ? 3.892 5.201 13.643 1.00 88.19 86 ILE A C 1
ATOM 698 O O . ILE A 1 86 ? 5.086 5.189 13.922 1.00 88.19 86 ILE A O 1
ATOM 702 N N . PHE A 1 87 ? 3.422 5.876 12.591 1.00 83.50 87 PHE A N 1
ATOM 703 C CA . PHE A 1 87 ? 4.273 6.605 11.647 1.00 83.50 87 PHE A CA 1
ATOM 704 C C . PHE A 1 87 ? 5.042 7.770 12.282 1.00 83.50 87 PHE A C 1
ATOM 706 O O . PHE A 1 87 ? 6.127 8.101 11.823 1.00 83.50 87 PHE A O 1
ATOM 713 N N . LYS A 1 88 ? 4.524 8.387 13.355 1.00 82.94 88 LYS A N 1
ATOM 714 C CA . LYS A 1 88 ? 5.215 9.492 14.051 1.00 82.94 88 LYS A CA 1
ATOM 715 C C . LYS A 1 88 ? 6.471 9.021 14.788 1.00 82.94 88 LYS A C 1
ATOM 717 O O . LYS A 1 88 ? 7.323 9.836 15.129 1.00 82.94 88 LYS A O 1
ATOM 722 N N . LYS A 1 89 ? 6.559 7.718 15.070 1.00 79.25 89 LYS A N 1
ATOM 723 C CA . LYS A 1 89 ? 7.694 7.097 15.757 1.00 79.25 89 LYS A CA 1
ATOM 724 C C . LYS A 1 89 ? 8.759 6.581 14.791 1.00 79.25 89 LYS A C 1
ATOM 726 O O . LYS A 1 89 ? 9.799 6.132 15.257 1.00 79.25 89 LYS A O 1
ATOM 731 N N . MET A 1 90 ? 8.528 6.649 13.478 1.00 75.50 90 MET A N 1
ATOM 732 C CA . MET A 1 90 ? 9.552 6.290 12.503 1.00 75.50 90 MET A CA 1
ATOM 733 C C . MET A 1 90 ? 10.662 7.335 12.516 1.00 75.50 90 MET A C 1
ATOM 735 O O . MET A 1 90 ? 10.403 8.541 12.485 1.00 75.50 90 MET A O 1
ATOM 739 N N . LYS A 1 91 ? 11.898 6.854 12.590 1.00 72.06 91 LYS A N 1
ATOM 740 C CA . LYS A 1 91 ? 13.106 7.665 12.533 1.00 72.06 91 LYS A CA 1
ATOM 741 C C . LYS A 1 91 ? 13.928 7.159 11.365 1.00 72.06 91 LYS A C 1
ATOM 743 O O . LYS A 1 91 ? 14.241 5.975 11.315 1.00 72.06 91 LYS A O 1
ATOM 748 N N . ASP A 1 92 ? 14.220 8.060 10.443 1.00 70.12 92 ASP A N 1
ATOM 749 C CA . ASP A 1 92 ? 15.210 7.823 9.409 1.00 70.12 92 ASP A CA 1
ATOM 750 C C . ASP A 1 92 ? 16.571 8.200 9.996 1.00 70.12 92 ASP A C 1
ATOM 752 O O . ASP A 1 92 ? 16.845 9.371 10.273 1.00 70.12 92 ASP A O 1
ATOM 756 N N . LEU A 1 93 ? 17.376 7.186 10.296 1.00 64.19 93 LEU A N 1
ATOM 757 C CA . LEU A 1 93 ? 18.781 7.379 10.615 1.00 64.19 93 LEU A CA 1
ATOM 758 C C . LEU A 1 93 ? 19.484 7.482 9.269 1.00 64.19 93 LEU A C 1
ATOM 760 O O . LEU A 1 93 ? 19.883 6.466 8.713 1.00 64.19 93 LEU A O 1
ATOM 764 N N . ASN A 1 94 ? 19.574 8.692 8.721 1.00 60.81 94 ASN A N 1
ATOM 765 C CA . ASN A 1 94 ? 20.250 8.908 7.450 1.00 60.81 94 ASN A CA 1
ATOM 766 C C . ASN A 1 94 ? 21.745 8.556 7.604 1.00 60.81 94 ASN A C 1
ATOM 768 O O . ASN A 1 94 ? 22.538 9.369 8.077 1.00 60.81 94 ASN A O 1
ATOM 772 N N . LEU A 1 95 ? 22.119 7.320 7.253 1.00 60.66 95 LEU A N 1
ATOM 773 C CA . LEU A 1 95 ? 23.468 6.770 7.453 1.00 60.66 95 LEU A CA 1
ATOM 774 C C . LEU A 1 95 ? 24.512 7.366 6.494 1.00 60.66 95 LEU A C 1
ATOM 776 O O . LEU A 1 95 ? 25.690 7.059 6.627 1.00 60.66 95 LEU A O 1
ATOM 780 N N . THR A 1 96 ? 24.111 8.249 5.572 1.00 55.72 96 THR A N 1
ATOM 781 C CA . THR A 1 96 ? 25.046 8.993 4.705 1.00 55.72 96 THR A CA 1
ATOM 782 C C . THR A 1 96 ? 25.898 10.026 5.451 1.00 55.72 96 THR A C 1
ATOM 784 O O . THR A 1 96 ? 26.773 10.626 4.846 1.00 55.72 96 THR A O 1
ATOM 787 N 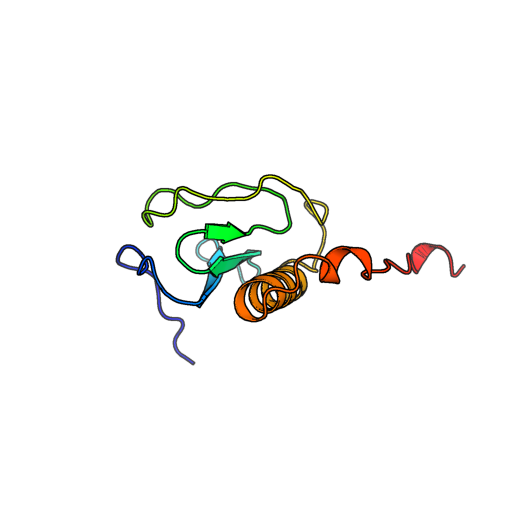N . ILE A 1 97 ? 25.675 10.232 6.755 1.00 53.56 97 ILE A N 1
ATOM 788 C CA . ILE A 1 97 ? 26.470 11.142 7.604 1.00 53.56 97 ILE A CA 1
ATOM 789 C C . ILE A 1 97 ? 27.546 10.374 8.406 1.00 53.56 97 ILE A C 1
ATOM 791 O O . ILE A 1 97 ? 28.219 10.943 9.256 1.00 53.56 97 ILE A O 1
ATOM 795 N N . LEU A 1 98 ? 27.722 9.071 8.167 1.00 46.62 98 LEU A N 1
ATOM 796 C CA . LEU A 1 98 ? 28.831 8.298 8.737 1.00 46.62 98 LEU A CA 1
ATOM 797 C C . LEU A 1 98 ? 29.994 8.223 7.734 1.00 46.62 98 LEU A C 1
ATOM 799 O O . LEU A 1 98 ? 30.349 7.139 7.277 1.00 46.62 98 LEU A O 1
ATOM 803 N N . GLU A 1 99 ? 30.554 9.386 7.400 1.00 44.97 99 GLU A N 1
ATOM 804 C CA . GLU A 1 99 ? 31.930 9.546 6.905 1.00 44.97 99 GLU A CA 1
ATOM 805 C C . GLU A 1 99 ? 32.717 10.416 7.890 1.00 44.97 99 GLU A C 1
ATOM 807 O O . GLU A 1 99 ? 32.166 11.452 8.336 1.00 44.97 99 GLU A O 1
#

Solvent-accessible surface area (backbone atoms only — not comparable to full-atom values): 6217 Å² total; per-residue (Å²): 135,84,83,83,76,84,87,63,61,64,70,58,66,59,78,45,82,44,77,51,57,62,91,96,49,95,67,63,48,40,28,25,34,49,56,43,34,35,44,27,40,64,18,55,78,65,72,57,89,38,75,42,83,45,63,51,65,64,62,78,44,61,98,88,50,91,52,30,52,63,49,30,53,52,50,51,50,22,63,77,67,72,39,79,65,58,68,78,72,65,75,84,78,72,68,89,71,78,120

Sequence (99 aa):
MSLNIITKPLSKKGSYLILLRPPNLDVGHWTAVYNGEYFDSMGEGPPRKYGIKRYNSKQYQGTYGDYCGPFCLLWLYSKQHNQPNIFKKMKDLNLTILE

Nearest PDB structures (foldseek):
  3ps4-assembly2_C  TM=5.735E-01  e=6.628E+00  Homo sapiens
  5yu9-assembly2_B  TM=5.007E-01  e=7.546E+00  Homo sapiens
  5ncy-assembly1_A  TM=2.691E-01  e=6.212E+00  Mus musculus

Secondary structure (DSSP, 8-state):
-------SPPPSSSEEEEEE--TT-S--EEEEEETTEEE-TT-PPP-GGGS--EE-----S-TT-TTHHHHHHHHHHHHHTT-GGGGGG-----GGG--

Organism: Phytophthora infestans (strain T30-4) (NCBI:txid403677)

pLDDT: mean 83.89, std 12.4, range [43.5, 95.94]

Radius of gyration: 14.67 Å; Cα contacts (8 Å, |Δi|>4): 142; chains: 1; bounding box: 46×32×33 Å

Mean predicted aligned error: 6.41 Å

Foldseek 3Di:
DDDDDPPAADDLADKDWDWADDPPDPDTAIWMDHNLETEWLQLDDDPCRNVRDHYGSDHNDDPPDPCRPVVRVVVVVCVVVVPVCVSVPDDDPPCVPVD